Protein AF-A0A919I6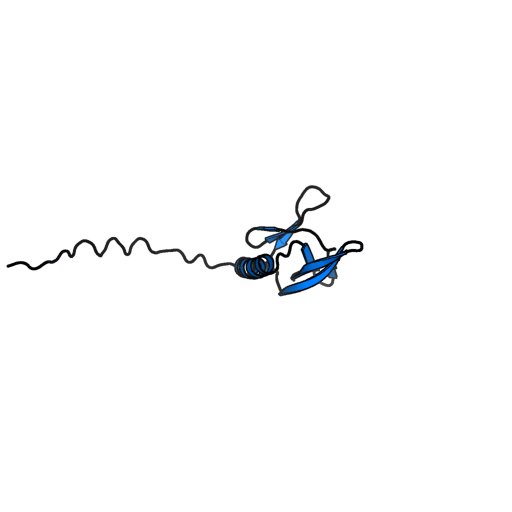B0-F1 (afdb_monomer)

Secondary structure (DSSP, 8-state):
-------SSSSTTTTS---------HHHHHHHHHHHHHHHHT--EEEEEEEETTEEEEPPPEE-EEETTEEEE--TTSS-EEEEGGGEEEEEEEEEEETTEEEEEEEEEE-

Foldseek 3Di:
DDDDDPPPPPPVVVVPPPPVPPPAQQLQVVLVVVVVVCVVVVAFWAWEWEDDPPDIDIDAIFGWDDDRSWIWGDDPPPDIDTDGSSQWPDKDWDWHDDPNDIGIYIYTYGD

Structure (mmCIF, N/CA/C/O backbone):
data_AF-A0A919I6B0-F1
#
_entry.id   AF-A0A919I6B0-F1
#
loop_
_atom_site.group_PDB
_atom_site.id
_atom_site.type_symbol
_atom_site.label_atom_id
_atom_site.label_alt_id
_atom_site.label_comp_id
_atom_site.label_asym_id
_atom_site.label_entity_id
_atom_site.label_seq_id
_atom_site.pdbx_PDB_ins_code
_atom_site.Cartn_x
_atom_site.Cartn_y
_atom_site.Cartn_z
_atom_site.occupancy
_atom_site.B_iso_or_equiv
_atom_site.auth_seq_id
_atom_site.auth_comp_id
_atom_site.auth_asym_id
_atom_site.auth_atom_id
_atom_site.pdbx_PDB_model_num
ATOM 1 N N . MET A 1 1 ? -60.947 2.220 38.345 1.00 40.66 1 MET A N 1
ATOM 2 C CA . MET A 1 1 ? -60.921 2.505 36.893 1.00 40.66 1 MET A CA 1
ATOM 3 C C . MET A 1 1 ? -59.595 3.176 36.540 1.00 40.66 1 MET A C 1
ATOM 5 O O . MET A 1 1 ? -59.438 4.356 36.808 1.00 40.66 1 MET A O 1
ATOM 9 N N . LYS A 1 2 ? -58.611 2.423 36.029 1.00 44.31 2 LYS A N 1
ATOM 10 C CA . LYS A 1 2 ? -57.348 2.949 35.479 1.00 44.31 2 LYS A CA 1
ATOM 11 C C . LYS A 1 2 ? -56.918 2.043 34.317 1.00 44.31 2 LYS A C 1
ATOM 13 O O . LYS A 1 2 ? -56.444 0.939 34.548 1.00 44.31 2 LYS A O 1
ATOM 18 N N . LYS A 1 3 ? -57.141 2.496 33.085 1.00 47.66 3 LYS A N 1
ATOM 19 C CA . LYS A 1 3 ? -56.518 2.001 31.845 1.00 47.66 3 LYS A CA 1
ATOM 20 C C . LYS A 1 3 ? -56.082 3.278 31.124 1.00 47.66 3 LYS A C 1
ATOM 22 O O . LYS A 1 3 ? -56.930 4.066 30.737 1.00 47.66 3 LYS A O 1
ATOM 27 N N . VAL A 1 4 ? -54.837 3.720 31.301 1.00 52.12 4 VAL A N 1
ATOM 28 C CA . VAL A 1 4 ? -53.724 3.432 30.382 1.00 52.12 4 VAL A CA 1
ATOM 29 C C . VAL A 1 4 ? -54.211 3.422 28.939 1.00 52.12 4 VAL A C 1
ATOM 31 O O . VAL A 1 4 ? -54.727 2.411 28.485 1.00 52.12 4 VAL A O 1
ATOM 34 N N . MET A 1 5 ? -54.014 4.528 28.230 1.00 45.78 5 MET A N 1
ATOM 35 C CA . MET A 1 5 ? -53.641 4.491 26.817 1.00 45.78 5 MET A CA 1
ATOM 36 C C . MET A 1 5 ? -52.889 5.775 26.488 1.00 45.78 5 MET A C 1
ATOM 38 O O . MET A 1 5 ? -53.400 6.747 25.944 1.00 45.78 5 MET A O 1
ATOM 42 N N . LEU A 1 6 ? -51.623 5.730 26.886 1.00 48.66 6 LEU A N 1
ATOM 43 C CA . LEU A 1 6 ? -50.532 6.588 26.464 1.00 48.66 6 LEU A CA 1
ATOM 44 C C . LEU A 1 6 ? -50.209 6.259 24.988 1.00 48.66 6 LEU A C 1
ATOM 46 O O . LEU A 1 6 ? -49.162 5.707 24.684 1.00 48.66 6 LEU A O 1
ATOM 50 N N . PHE A 1 7 ? -51.155 6.491 24.073 1.00 47.09 7 PHE A N 1
ATOM 51 C CA . PHE A 1 7 ? -51.065 6.064 22.665 1.00 47.09 7 PHE A CA 1
ATOM 52 C C . PHE A 1 7 ? -50.745 7.204 21.688 1.00 47.09 7 PHE A C 1
ATOM 54 O O . PHE A 1 7 ? -51.035 7.108 20.503 1.00 47.09 7 PHE A O 1
ATOM 61 N N . TYR A 1 8 ? -50.112 8.279 22.165 1.00 45.69 8 TYR A N 1
ATOM 62 C CA . TYR A 1 8 ? -49.710 9.407 21.311 1.00 45.69 8 TYR A CA 1
ATOM 63 C C . TYR A 1 8 ? -48.195 9.593 21.163 1.00 45.69 8 TYR A C 1
ATOM 65 O O . TYR A 1 8 ? -47.767 10.520 20.487 1.00 45.69 8 TYR A O 1
ATOM 73 N N . PHE A 1 9 ? -47.368 8.703 21.724 1.00 45.62 9 PHE A N 1
ATOM 74 C CA . PHE A 1 9 ? -45.905 8.868 21.716 1.00 45.62 9 PHE A CA 1
ATOM 75 C C . PHE A 1 9 ? -45.123 7.860 20.862 1.00 45.62 9 PHE A C 1
ATOM 77 O O . PHE A 1 9 ? -43.900 7.828 20.933 1.00 45.62 9 PHE A O 1
ATOM 84 N N . VAL A 1 10 ? -45.793 7.047 20.038 1.00 46.94 10 VAL A N 1
ATOM 85 C CA . VAL A 1 10 ? -45.114 5.997 19.244 1.00 46.94 10 VAL A CA 1
ATOM 86 C C . VAL A 1 10 ? -44.917 6.388 17.771 1.00 46.94 10 VAL A C 1
ATOM 88 O O . VAL A 1 10 ? -44.165 5.734 17.060 1.00 46.94 10 VAL A O 1
ATOM 91 N N . ILE A 1 11 ? -45.510 7.489 17.295 1.00 46.47 11 ILE A N 1
ATOM 92 C CA . ILE A 1 11 ? -45.441 7.842 15.862 1.00 46.47 11 ILE A CA 1
ATOM 93 C C . ILE A 1 11 ? -44.288 8.813 15.541 1.00 46.47 11 ILE A C 1
ATOM 95 O O . ILE A 1 11 ? -43.792 8.816 14.419 1.00 46.47 11 ILE A O 1
ATOM 99 N N . SER A 1 12 ? -43.753 9.557 16.515 1.00 43.12 12 SER A N 1
ATOM 100 C CA . SER A 1 12 ? -42.641 10.494 16.253 1.00 43.12 12 SER A CA 1
ATOM 101 C C . SER A 1 12 ? -41.244 9.856 16.245 1.00 43.12 12 SER A C 1
ATOM 103 O O . SER A 1 12 ? -40.278 10.535 15.912 1.00 43.12 12 SER A O 1
ATOM 105 N N . ALA A 1 13 ? -41.108 8.566 16.573 1.00 47.91 13 ALA A N 1
ATOM 106 C CA . ALA A 1 13 ? -39.812 7.875 16.557 1.00 47.91 13 ALA A CA 1
ATOM 107 C C . ALA A 1 13 ? -39.482 7.202 15.210 1.00 47.91 13 ALA A C 1
ATOM 109 O O . ALA A 1 13 ? -38.328 6.861 14.966 1.00 47.91 13 ALA A O 1
ATOM 110 N N . LEU A 1 14 ? -40.457 7.047 14.307 1.00 46.38 14 LEU A N 1
ATOM 111 C CA . LEU A 1 14 ? -40.231 6.428 12.992 1.00 46.38 14 LEU A CA 1
ATOM 112 C C . LEU A 1 14 ? -39.734 7.403 11.914 1.00 46.38 14 LEU A C 1
ATOM 114 O O . LEU A 1 14 ? -39.435 6.973 10.805 1.00 46.38 14 LEU A O 1
ATOM 118 N N . VAL A 1 15 ? -39.588 8.694 12.228 1.00 48.75 15 VAL A N 1
ATOM 119 C CA . VAL A 1 15 ? -39.126 9.705 11.255 1.00 48.75 15 VAL A CA 1
ATOM 120 C C . VAL A 1 15 ? -37.605 9.940 11.309 1.00 48.75 15 VAL A C 1
ATOM 122 O O . VAL A 1 15 ? -37.073 10.668 10.479 1.00 48.75 15 VAL A O 1
ATOM 125 N N . PHE A 1 16 ? -36.877 9.302 12.237 1.00 46.72 16 PHE A N 1
ATOM 126 C CA . PHE A 1 16 ? -35.437 9.546 12.447 1.00 46.72 16 PHE A CA 1
ATOM 127 C C . PHE A 1 16 ? -34.501 8.366 12.178 1.00 46.72 16 PHE A C 1
ATOM 129 O O . PHE A 1 16 ? -33.313 8.469 12.461 1.00 46.72 16 PHE A O 1
ATOM 136 N N . SER A 1 17 ? -34.979 7.277 11.574 1.00 4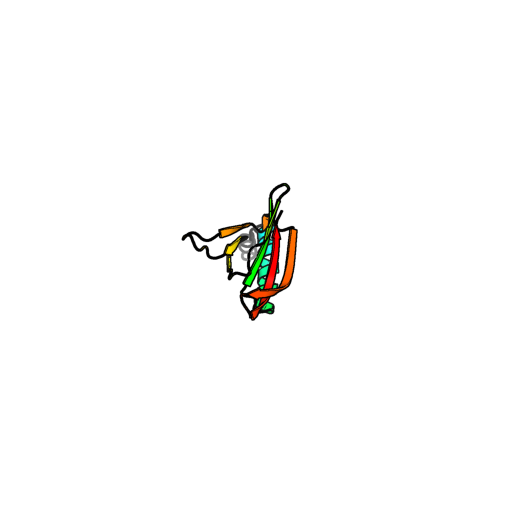0.94 17 SER A N 1
ATOM 137 C CA . SER A 1 17 ? -34.082 6.192 11.151 1.00 40.94 17 SER A CA 1
ATOM 138 C C . SER A 1 17 ? -34.137 5.913 9.653 1.00 40.94 17 SER A C 1
ATOM 140 O O . SER A 1 17 ? -33.877 4.797 9.218 1.00 40.94 17 SER A O 1
ATOM 142 N N . CYS A 1 18 ? -34.358 6.950 8.841 1.00 47.47 18 CYS A N 1
ATOM 143 C CA . CYS A 1 18 ? -33.707 7.018 7.532 1.00 47.47 18 CYS A CA 1
ATOM 144 C C . CYS A 1 18 ? -32.221 7.330 7.763 1.00 47.47 18 CYS A C 1
ATOM 146 O O . CYS A 1 18 ? -31.724 8.386 7.371 1.00 47.47 18 CYS A O 1
ATOM 148 N N . SER A 1 19 ? -31.502 6.420 8.431 1.00 53.44 19 SER A N 1
ATOM 149 C CA . SER A 1 19 ? -30.067 6.345 8.215 1.00 53.44 19 SER A CA 1
ATOM 150 C C . SER A 1 19 ? -29.967 5.972 6.747 1.00 53.44 19 SER A C 1
ATOM 152 O O . SER A 1 19 ? -30.295 4.846 6.382 1.00 53.44 19 SER A O 1
ATOM 154 N N . LYS A 1 20 ? -29.677 6.949 5.881 1.00 52.50 20 LYS A N 1
ATOM 155 C CA . LYS A 1 20 ? -29.268 6.651 4.514 1.00 52.50 20 LYS A CA 1
ATOM 156 C C . LYS A 1 20 ? -28.117 5.672 4.686 1.00 52.50 20 LYS A C 1
ATOM 158 O O . LYS A 1 20 ? -27.050 6.078 5.139 1.00 52.50 20 LYS A O 1
ATOM 163 N N . GLU A 1 21 ? -28.353 4.388 4.436 1.00 56.25 21 GLU A N 1
ATOM 164 C CA . GLU A 1 21 ? -27.265 3.476 4.135 1.00 56.25 21 GLU A CA 1
ATOM 165 C C . GLU A 1 21 ? -26.605 4.087 2.912 1.00 56.25 21 GLU A C 1
ATOM 167 O O . GLU A 1 21 ? -27.104 4.000 1.790 1.00 56.25 21 GLU A O 1
ATOM 172 N N . THR A 1 22 ? -25.553 4.858 3.155 1.00 68.12 22 THR A N 1
ATOM 173 C CA . THR A 1 22 ? -24.715 5.369 2.092 1.00 68.12 22 THR A CA 1
ATOM 174 C C . THR A 1 22 ? -24.063 4.128 1.512 1.00 68.12 22 THR A C 1
ATOM 176 O O . THR A 1 22 ? -23.197 3.527 2.148 1.00 68.12 22 THR A O 1
ATOM 179 N N . VAL A 1 23 ? -24.573 3.679 0.365 1.00 83.88 23 VAL A N 1
ATOM 180 C CA . VAL A 1 23 ? -24.017 2.543 -0.367 1.00 83.88 23 VAL A CA 1
ATOM 181 C C . VAL A 1 23 ? -22.551 2.869 -0.625 1.00 83.88 23 VAL A C 1
ATOM 183 O O . VAL A 1 23 ? -22.251 3.864 -1.286 1.00 83.88 23 VAL A O 1
ATOM 186 N N . LYS A 1 24 ? -21.652 2.085 -0.026 1.00 86.62 24 LYS A N 1
ATOM 187 C CA . LYS A 1 24 ? -20.210 2.282 -0.172 1.00 86.62 24 LYS A CA 1
ATOM 188 C C . LYS A 1 24 ? -19.791 1.974 -1.606 1.00 86.62 24 LYS A C 1
ATOM 190 O O . LYS A 1 24 ? -20.298 1.018 -2.196 1.00 86.62 24 LYS A O 1
ATOM 195 N N . THR A 1 25 ? -18.862 2.758 -2.144 1.00 91.12 25 THR A N 1
ATOM 196 C CA . THR A 1 25 ? -18.196 2.424 -3.411 1.00 91.12 25 THR A CA 1
ATOM 197 C C . THR A 1 25 ? -17.339 1.163 -3.231 1.00 91.12 25 THR A C 1
ATOM 199 O O . THR A 1 25 ? -16.944 0.845 -2.100 1.00 91.12 25 THR A O 1
ATOM 202 N N . PRO A 1 26 ? -17.042 0.414 -4.307 1.00 93.12 26 PRO A N 1
ATOM 203 C CA . PRO A 1 26 ? -16.089 -0.694 -4.248 1.00 93.12 26 PRO A CA 1
ATOM 204 C C . PRO A 1 26 ? -14.752 -0.289 -3.607 1.00 93.12 26 PRO A C 1
ATOM 206 O O . PRO A 1 26 ? -14.264 -0.995 -2.724 1.00 93.12 26 PRO A O 1
ATOM 209 N N . GLY A 1 27 ? -14.225 0.887 -3.948 1.00 94.75 27 GLY A N 1
ATOM 210 C CA . GLY A 1 27 ? -13.001 1.451 -3.394 1.00 94.75 27 GLY A CA 1
ATOM 211 C C . GLY A 1 27 ? -13.099 1.767 -1.903 1.00 94.75 27 GLY A C 1
ATOM 212 O O . GLY A 1 27 ? -12.153 1.516 -1.159 1.00 94.75 27 GLY A O 1
ATOM 213 N N . GLN A 1 28 ? -14.255 2.221 -1.410 1.00 95.25 28 GLN A N 1
ATOM 214 C CA . GLN A 1 28 ? -14.492 2.382 0.031 1.00 95.25 28 GLN A CA 1
ATOM 215 C C . GLN A 1 28 ? -14.528 1.039 0.772 1.00 95.25 28 GLN A C 1
ATOM 217 O O . GLN A 1 28 ? -13.981 0.928 1.870 1.00 95.25 28 GLN A O 1
ATOM 222 N N . VAL A 1 29 ? -15.137 0.005 0.183 1.00 95.25 29 VAL A N 1
ATOM 223 C CA . VAL A 1 29 ? -15.122 -1.351 0.760 1.00 95.25 29 VAL A CA 1
ATOM 224 C C . VAL A 1 29 ? -13.694 -1.904 0.793 1.00 95.25 29 VAL A C 1
ATOM 226 O O . VAL A 1 29 ? -13.272 -2.461 1.808 1.00 95.25 29 VAL A O 1
ATOM 229 N N . ALA A 1 30 ? -12.930 -1.709 -0.281 1.00 97.19 30 ALA A N 1
ATOM 230 C CA . ALA A 1 30 ? -11.522 -2.078 -0.353 1.00 97.19 30 ALA A CA 1
ATOM 231 C C . ALA A 1 30 ? -10.677 -1.332 0.691 1.00 97.19 30 ALA A C 1
ATOM 233 O O . ALA A 1 30 ? -9.877 -1.948 1.395 1.00 97.19 30 ALA A O 1
ATOM 234 N N . ALA A 1 31 ? -10.888 -0.024 0.849 1.00 97.62 31 ALA A N 1
ATOM 235 C CA . ALA A 1 31 ? -10.201 0.784 1.849 1.00 97.62 31 ALA A CA 1
ATOM 236 C C . ALA A 1 31 ? -10.456 0.276 3.271 1.00 97.62 31 ALA A C 1
ATOM 238 O O . ALA A 1 31 ? -9.515 0.186 4.057 1.00 97.62 31 ALA A O 1
ATOM 239 N N . ASP A 1 32 ? -11.692 -0.114 3.597 1.00 96.75 32 ASP A N 1
ATOM 240 C CA . ASP A 1 32 ? -12.025 -0.696 4.901 1.00 96.75 32 ASP A CA 1
ATOM 241 C C . ASP A 1 32 ? -11.298 -2.030 5.137 1.00 96.75 32 ASP A C 1
ATOM 243 O O . ASP A 1 32 ? -10.742 -2.264 6.215 1.00 96.75 32 ASP A O 1
ATOM 247 N N . GLN A 1 33 ? -11.269 -2.903 4.124 1.00 97.50 33 GLN A N 1
ATOM 248 C CA . GLN A 1 33 ? -10.571 -4.191 4.193 1.00 97.50 33 GLN A CA 1
ATOM 249 C C . GLN A 1 33 ? -9.064 -3.999 4.385 1.00 97.50 33 GLN A C 1
ATOM 251 O O . GLN A 1 33 ? -8.471 -4.595 5.289 1.00 97.50 33 GLN A O 1
ATOM 256 N N . ILE A 1 34 ? -8.452 -3.126 3.582 1.00 98.06 34 ILE A N 1
ATOM 257 C CA . ILE A 1 34 ? -7.031 -2.791 3.684 1.00 98.06 34 ILE A CA 1
ATOM 258 C C . ILE A 1 34 ? -6.745 -2.148 5.041 1.00 98.06 34 ILE A C 1
ATOM 260 O O . ILE A 1 34 ? -5.799 -2.552 5.711 1.00 98.06 34 ILE A O 1
ATOM 264 N N . SER A 1 35 ? -7.571 -1.199 5.493 1.00 97.69 35 SER A N 1
ATOM 265 C CA . SER A 1 35 ? -7.406 -0.526 6.786 1.00 97.69 35 SER A CA 1
ATOM 266 C C . SER A 1 35 ? -7.403 -1.521 7.949 1.00 97.69 35 SER A C 1
ATOM 268 O O . SER A 1 35 ? -6.549 -1.433 8.837 1.00 97.69 35 SER A O 1
ATOM 270 N N . SER A 1 36 ? -8.297 -2.516 7.917 1.00 97.19 36 SER A N 1
ATOM 271 C CA . SER A 1 36 ? -8.353 -3.581 8.923 1.00 97.19 36 SER A CA 1
ATOM 272 C C . SER A 1 36 ? -7.054 -4.391 8.977 1.00 97.19 36 SER A C 1
ATOM 274 O O . SER A 1 36 ? -6.495 -4.592 10.058 1.00 97.19 36 SER A O 1
ATOM 276 N N . VAL A 1 37 ? -6.530 -4.801 7.817 1.00 97.19 37 VAL A N 1
ATOM 277 C CA . VAL A 1 37 ? -5.286 -5.582 7.712 1.00 97.19 37 VAL A CA 1
ATOM 278 C C . VAL A 1 37 ? -4.072 -4.752 8.127 1.00 97.19 37 VAL A C 1
ATOM 280 O O . VAL A 1 37 ? -3.292 -5.177 8.977 1.00 97.19 37 VAL A O 1
ATOM 283 N N . VAL A 1 38 ? -3.952 -3.535 7.598 1.00 97.06 38 VAL A N 1
ATOM 284 C CA . VAL A 1 38 ? -2.867 -2.593 7.901 1.00 97.06 38 VAL A CA 1
ATOM 285 C C . VAL A 1 38 ? -2.793 -2.289 9.395 1.00 97.06 38 VAL A C 1
ATOM 287 O O . VAL A 1 38 ? -1.706 -2.330 9.970 1.00 97.06 38 VAL A O 1
ATOM 290 N N . SER A 1 39 ? -3.938 -2.050 10.042 1.00 96.25 39 SER A N 1
ATOM 291 C CA . SER A 1 39 ? -3.994 -1.787 11.484 1.00 96.25 39 SER A CA 1
ATOM 292 C C . SER A 1 39 ? -3.625 -3.025 12.299 1.00 96.25 39 SER A C 1
ATOM 294 O O . SER A 1 39 ? -2.851 -2.931 13.250 1.00 96.25 39 SER A O 1
ATOM 296 N N . LYS A 1 40 ? -4.145 -4.199 11.918 1.00 96.44 40 LYS A N 1
ATOM 297 C CA . LYS A 1 40 ? -3.878 -5.465 12.613 1.00 96.44 40 LYS A CA 1
ATOM 298 C C . LYS A 1 40 ? -2.400 -5.852 12.555 1.00 96.44 40 L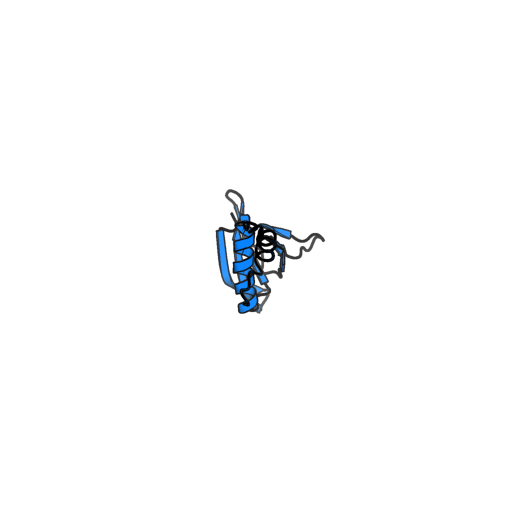YS A C 1
ATOM 300 O O . LYS A 1 40 ? -1.858 -6.335 13.544 1.00 96.44 40 LYS A O 1
ATOM 305 N N . GLU A 1 41 ? -1.761 -5.644 11.409 1.00 94.44 41 GLU A N 1
ATOM 306 C CA . GLU A 1 41 ? -0.379 -6.061 11.151 1.00 94.44 41 GLU A CA 1
ATOM 307 C C . GLU A 1 41 ? 0.642 -4.924 11.312 1.00 94.44 41 GLU A C 1
ATOM 309 O O . GLU A 1 41 ? 1.838 -5.134 11.122 1.00 94.44 41 GLU A O 1
ATOM 314 N N . SER A 1 42 ? 0.196 -3.725 11.711 1.00 95.81 42 SER A N 1
ATOM 315 C CA . SER A 1 42 ? 1.046 -2.535 11.893 1.00 95.81 42 SER A CA 1
ATOM 316 C C . SER A 1 42 ? 1.875 -2.182 10.647 1.00 95.81 42 SER A C 1
ATOM 318 O O . SER A 1 42 ? 3.043 -1.792 10.735 1.00 95.81 42 SER A O 1
ATOM 320 N N . ILE A 1 43 ? 1.272 -2.325 9.465 1.00 97.44 43 ILE A N 1
ATOM 321 C CA . ILE A 1 43 ? 1.932 -2.078 8.179 1.00 97.44 43 ILE A CA 1
ATOM 322 C C . ILE A 1 43 ? 2.035 -0.569 7.946 1.00 97.44 43 ILE A C 1
ATOM 324 O O . ILE A 1 43 ? 1.077 0.172 8.130 1.00 97.44 43 ILE A O 1
ATOM 328 N N . THR A 1 44 ? 3.204 -0.096 7.516 1.00 97.62 44 THR A N 1
ATOM 329 C CA . THR A 1 44 ? 3.439 1.340 7.253 1.00 97.62 44 THR A CA 1
ATOM 330 C C . THR A 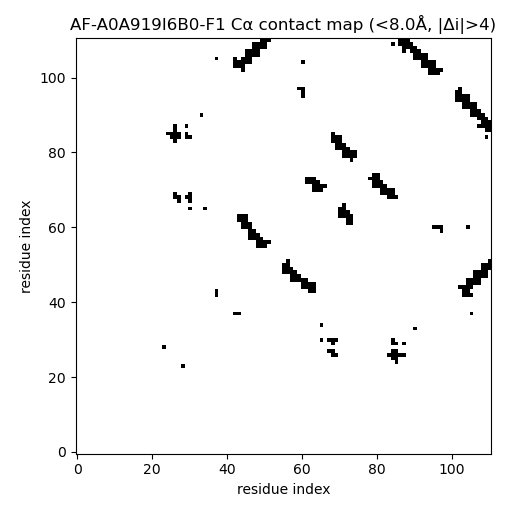1 44 ? 3.998 1.625 5.863 1.00 97.62 44 THR A C 1
ATOM 332 O O . THR A 1 44 ? 4.156 2.790 5.497 1.00 97.62 44 THR A O 1
ATOM 335 N N . TYR A 1 45 ? 4.272 0.578 5.082 1.00 97.69 45 TYR A N 1
ATOM 336 C CA . TYR A 1 45 ? 4.826 0.670 3.737 1.00 97.69 45 TYR A CA 1
ATOM 337 C C . TYR A 1 45 ? 3.923 -0.027 2.724 1.00 97.69 45 TYR A C 1
ATOM 339 O O . TYR A 1 45 ? 3.306 -1.045 3.035 1.00 97.69 45 TYR A O 1
ATOM 347 N N . VAL A 1 46 ? 3.890 0.510 1.509 1.00 98.00 46 VAL A N 1
ATOM 348 C CA . VAL A 1 46 ? 3.153 -0.036 0.371 1.00 98.00 46 VAL A CA 1
ATOM 349 C C . VAL A 1 46 ? 4.074 -0.202 -0.836 1.00 98.00 46 VAL A C 1
ATOM 351 O O . VAL A 1 46 ? 5.021 0.566 -1.022 1.00 98.00 46 VAL A O 1
ATOM 354 N N . VAL A 1 47 ? 3.770 -1.200 -1.657 1.00 97.62 47 VAL A N 1
ATOM 355 C CA . VAL A 1 47 ? 4.285 -1.404 -3.011 1.00 97.62 47 VAL A CA 1
ATOM 356 C C . VAL A 1 47 ? 3.082 -1.387 -3.947 1.00 97.62 47 VAL A C 1
ATOM 358 O O . VAL A 1 47 ? 2.206 -2.248 -3.839 1.00 97.62 47 VAL A O 1
ATOM 361 N N . ILE A 1 48 ? 3.028 -0.404 -4.843 1.00 97.25 48 ILE A N 1
ATOM 362 C CA . ILE A 1 48 ? 1.954 -0.288 -5.828 1.00 97.25 48 ILE A CA 1
ATOM 363 C C . ILE A 1 48 ? 2.409 -0.943 -7.124 1.00 97.25 48 ILE A C 1
ATOM 365 O O . ILE A 1 48 ? 3.472 -0.604 -7.637 1.00 97.25 48 ILE A O 1
ATOM 369 N N . ASN A 1 49 ? 1.601 -1.860 -7.645 1.00 96.38 49 ASN A N 1
ATOM 370 C CA . ASN A 1 49 ? 1.745 -2.445 -8.968 1.00 96.3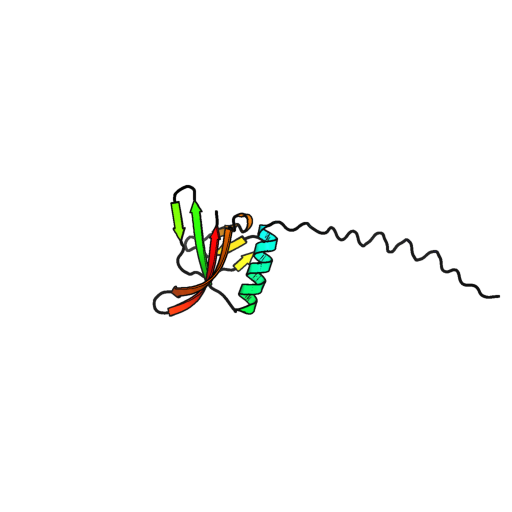8 49 ASN A CA 1
ATOM 371 C C . ASN A 1 49 ? 0.569 -1.963 -9.812 1.00 96.38 49 ASN A C 1
ATOM 373 O O . ASN A 1 49 ? -0.571 -2.303 -9.507 1.00 96.38 49 ASN A O 1
ATOM 377 N N . GLU A 1 50 ? 0.834 -1.186 -10.853 1.00 93.44 50 GLU A N 1
ATOM 378 C CA . GLU A 1 50 ? -0.200 -0.730 -11.778 1.00 93.44 50 GLU A CA 1
ATOM 379 C C . GLU A 1 50 ? -0.029 -1.410 -13.129 1.00 93.44 50 GLU A C 1
ATOM 381 O O . GLU A 1 50 ? 1.081 -1.507 -13.666 1.00 93.44 50 GLU A O 1
ATOM 386 N N . LEU A 1 51 ? -1.145 -1.854 -13.694 1.00 88.25 51 LEU A N 1
ATOM 387 C CA . LEU A 1 51 ? -1.256 -2.130 -15.113 1.00 88.25 51 LEU A CA 1
ATOM 388 C C . LEU A 1 51 ? -1.786 -0.862 -15.798 1.00 88.25 51 LEU A C 1
ATOM 390 O O . LEU A 1 51 ? -2.792 -0.296 -15.391 1.00 88.25 51 LEU A O 1
ATOM 394 N N . VAL A 1 52 ? -1.096 -0.382 -16.831 1.00 80.31 52 VAL A N 1
ATOM 395 C CA . VAL A 1 52 ? -1.544 0.754 -17.648 1.00 80.31 52 VAL A CA 1
ATOM 396 C C . VAL A 1 52 ? -1.470 0.336 -19.111 1.00 80.31 52 VAL A C 1
ATOM 398 O O . VAL A 1 52 ? -0.416 0.384 -19.754 1.00 80.31 52 VAL A O 1
ATOM 401 N N . GLY A 1 53 ? -2.602 -0.134 -19.637 1.00 82.50 53 GLY A N 1
ATOM 402 C CA . GLY A 1 53 ? -2.668 -0.745 -20.963 1.00 82.50 53 GLY A CA 1
ATOM 403 C C . GLY A 1 53 ? -1.822 -2.019 -21.028 1.00 82.50 53 GLY A C 1
ATOM 404 O O . GLY A 1 53 ? -2.084 -2.981 -20.317 1.00 82.50 53 GLY A O 1
ATOM 405 N N . SER A 1 54 ? -0.799 -2.033 -21.886 1.00 81.75 54 SER A N 1
ATOM 406 C CA . SER A 1 54 ? 0.134 -3.163 -22.030 1.00 81.75 54 SER A CA 1
ATOM 407 C C . SER A 1 54 ? 1.382 -3.067 -21.141 1.00 81.75 54 SER A C 1
ATOM 409 O O . SER A 1 54 ? 2.267 -3.915 -21.247 1.00 81.75 54 SER A O 1
ATOM 411 N N . TYR A 1 55 ? 1.501 -2.023 -20.317 1.00 79.19 55 TYR A N 1
ATOM 412 C CA . TYR A 1 55 ? 2.657 -1.796 -19.451 1.00 79.19 55 TYR A CA 1
ATOM 413 C C . TYR A 1 55 ? 2.323 -2.146 -18.000 1.00 79.19 55 TYR A C 1
ATOM 415 O O . TYR A 1 55 ? 1.234 -1.837 -17.527 1.00 79.19 55 TYR A O 1
ATOM 423 N N . SER A 1 56 ? 3.276 -2.751 -17.289 1.00 86.44 56 SER A N 1
ATOM 424 C CA . SER A 1 56 ? 3.221 -2.916 -15.833 1.00 86.44 56 SER A CA 1
ATOM 425 C C . SER A 1 56 ? 4.303 -2.056 -15.188 1.00 86.44 56 SER A C 1
ATOM 427 O O . SER A 1 56 ? 5.463 -2.096 -15.608 1.00 86.44 56 SER A O 1
ATOM 429 N N . SER A 1 57 ? 3.924 -1.272 -14.184 1.00 88.56 57 SER A N 1
ATOM 430 C CA . SER A 1 57 ? 4.835 -0.495 -13.348 1.00 88.56 57 SER A CA 1
ATOM 431 C C . SER A 1 57 ? 4.717 -0.946 -11.895 1.00 88.56 57 SER A C 1
ATOM 433 O O . SER A 1 57 ? 3.646 -1.325 -11.429 1.00 88.56 57 SER A O 1
ATOM 435 N N . SER A 1 58 ? 5.837 -0.926 -11.172 1.00 92.62 58 SER A N 1
ATOM 436 C CA . SER A 1 58 ? 5.877 -1.233 -9.743 1.00 92.62 58 SER A CA 1
ATOM 437 C C . SER A 1 58 ? 6.695 -0.177 -9.014 1.00 92.62 58 SER A C 1
ATOM 439 O O . SER A 1 58 ? 7.789 0.184 -9.461 1.00 92.62 58 SER A O 1
ATOM 441 N N . THR A 1 59 ? 6.173 0.348 -7.910 1.00 93.31 59 THR A N 1
ATOM 442 C CA . THR A 1 59 ? 6.891 1.327 -7.090 1.00 93.31 59 THR A CA 1
ATOM 443 C C . THR A 1 59 ? 7.876 0.635 -6.153 1.00 93.31 59 THR A C 1
ATOM 445 O O . THR A 1 59 ? 7.643 -0.478 -5.689 1.00 93.31 59 THR A O 1
ATOM 448 N N . ALA A 1 60 ? 8.944 1.330 -5.757 1.00 94.00 60 ALA A N 1
ATOM 449 C CA . ALA A 1 60 ? 9.705 0.910 -4.581 1.00 94.00 60 ALA A CA 1
ATOM 450 C C . ALA A 1 60 ? 8.822 0.969 -3.311 1.00 94.00 60 ALA A C 1
ATOM 452 O O . ALA A 1 60 ? 7.842 1.726 -3.291 1.00 94.00 60 ALA A O 1
ATOM 453 N N . PRO A 1 61 ? 9.158 0.220 -2.240 1.00 96.12 61 PRO A N 1
ATOM 454 C CA . PRO A 1 61 ? 8.443 0.320 -0.974 1.00 96.12 61 PRO A CA 1
ATOM 455 C C . PRO A 1 61 ? 8.501 1.743 -0.424 1.00 96.12 61 PRO A C 1
ATOM 457 O O . PRO A 1 61 ? 9.578 2.318 -0.264 1.00 96.12 61 PRO A O 1
ATOM 460 N N . GLN A 1 62 ? 7.343 2.307 -0.106 1.00 95.38 62 GLN A N 1
ATOM 461 C CA . GLN A 1 62 ? 7.227 3.687 0.358 1.00 95.38 62 GLN A CA 1
ATOM 462 C C . GLN A 1 62 ? 6.155 3.814 1.431 1.00 95.38 62 GLN A C 1
ATOM 464 O O . GLN A 1 62 ? 5.244 2.992 1.510 1.00 95.38 62 GLN A O 1
ATOM 469 N N . LYS A 1 63 ? 6.269 4.839 2.279 1.00 96.69 63 LYS A N 1
ATOM 470 C CA . LYS A 1 63 ? 5.234 5.121 3.277 1.00 96.69 63 LYS A CA 1
ATOM 471 C C . LYS A 1 63 ? 3.924 5.487 2.589 1.00 96.69 63 LYS A C 1
ATOM 473 O O . LYS A 1 63 ? 3.941 6.066 1.507 1.00 96.69 63 LYS A O 1
ATOM 478 N N . PHE A 1 64 ? 2.807 5.193 3.237 1.00 97.56 64 PHE A N 1
ATOM 479 C CA . PHE A 1 64 ? 1.492 5.538 2.712 1.00 97.56 64 PHE A CA 1
ATOM 480 C C . PHE A 1 64 ? 0.503 5.880 3.820 1.00 97.56 64 PHE A C 1
ATOM 482 O O . PHE A 1 64 ? 0.731 5.582 4.994 1.00 97.56 64 PHE A O 1
ATOM 489 N N . THR A 1 65 ? -0.611 6.481 3.421 1.00 97.38 65 THR A N 1
ATOM 490 C CA . THR A 1 65 ? -1.823 6.615 4.229 1.00 97.38 65 THR A CA 1
ATOM 491 C C . THR A 1 65 ? -3.042 6.192 3.412 1.00 97.38 65 THR A C 1
ATOM 493 O O . THR A 1 65 ? -2.995 6.150 2.184 1.00 97.38 65 THR A O 1
ATOM 496 N N . LEU A 1 66 ? -4.140 5.869 4.097 1.00 96.62 66 LEU A N 1
ATOM 497 C CA . LEU A 1 66 ? -5.454 5.699 3.476 1.00 96.62 66 LEU A CA 1
ATOM 498 C C . LEU A 1 66 ? -6.266 6.980 3.666 1.00 96.62 66 LEU A C 1
ATOM 500 O O . LEU A 1 66 ? -6.299 7.534 4.767 1.00 96.62 66 LEU A O 1
ATOM 504 N N . SER A 1 67 ? -6.920 7.445 2.606 1.00 95.12 67 SER A N 1
ATOM 505 C CA . SER A 1 67 ? -7.770 8.637 2.616 1.00 95.12 67 SER A CA 1
ATOM 506 C C . SER A 1 67 ? -9.036 8.378 1.808 1.00 95.12 67 SER A C 1
ATOM 508 O O . SER A 1 67 ? -9.054 8.580 0.596 1.00 95.12 67 SER A O 1
ATOM 510 N N . GLY A 1 68 ? -10.104 7.941 2.478 1.00 93.81 68 GLY A N 1
ATOM 511 C CA . GLY A 1 68 ? -11.311 7.482 1.788 1.00 93.81 68 GLY A CA 1
ATOM 512 C C . GLY A 1 68 ? -10.993 6.246 0.950 1.00 93.81 68 GLY A C 1
ATOM 513 O O . GLY A 1 68 ? -10.440 5.288 1.478 1.00 93.81 68 GLY A O 1
ATOM 514 N N . GLU A 1 69 ? -11.291 6.296 -0.344 1.00 96.31 69 GLU A N 1
ATOM 515 C CA . GLU A 1 69 ? -10.992 5.233 -1.316 1.00 96.31 69 GLU A CA 1
ATOM 516 C C . GLU A 1 69 ? -9.595 5.334 -1.946 1.00 96.31 69 GLU A C 1
ATOM 518 O O . GLU A 1 69 ? -9.299 4.629 -2.901 1.00 96.31 69 GLU A O 1
ATOM 523 N N . PHE A 1 70 ? -8.709 6.183 -1.417 1.00 97.75 70 PHE A N 1
ATOM 524 C CA . PHE A 1 70 ? -7.373 6.378 -1.979 1.00 97.75 70 PHE A CA 1
ATOM 525 C C . PHE A 1 70 ? -6.269 5.852 -1.066 1.00 97.75 70 PHE A C 1
ATOM 527 O O . PHE A 1 70 ? -6.256 6.120 0.140 1.00 97.75 70 PHE A O 1
ATOM 534 N N . ILE A 1 71 ? -5.271 5.205 -1.669 1.00 97.69 71 ILE A N 1
ATOM 535 C CA . ILE A 1 71 ? -3.932 5.095 -1.084 1.00 97.69 71 ILE A CA 1
ATOM 536 C C . ILE A 1 71 ? -3.141 6.334 -1.481 1.00 97.69 71 ILE A C 1
ATOM 538 O O . ILE A 1 71 ? -3.034 6.666 -2.658 1.00 97.69 71 ILE A O 1
ATOM 542 N N . VAL A 1 72 ? -2.564 7.010 -0.494 1.00 97.38 72 VAL A N 1
ATOM 543 C CA . VAL A 1 72 ? -1.807 8.244 -0.695 1.00 97.38 72 VAL A CA 1
ATOM 544 C C . VAL A 1 72 ? -0.349 7.991 -0.356 1.00 97.38 72 VAL A C 1
ATOM 546 O O . VAL A 1 72 ? -0.034 7.615 0.775 1.00 97.38 72 VAL A O 1
ATOM 549 N N . THR A 1 73 ? 0.552 8.211 -1.313 1.00 95.88 73 THR A N 1
ATOM 550 C CA . THR A 1 73 ? 1.998 8.130 -1.076 1.00 95.88 73 THR A CA 1
ATOM 551 C C . THR A 1 73 ? 2.642 9.514 -1.163 1.00 95.88 73 THR A C 1
ATOM 553 O O . THR A 1 73 ? 2.223 10.361 -1.962 1.00 95.88 73 THR A O 1
ATOM 556 N N . PRO A 1 74 ? 3.659 9.800 -0.330 1.00 90.69 74 PRO A N 1
ATOM 557 C CA . PRO A 1 74 ? 4.411 11.036 -0.438 1.00 90.69 74 PRO A CA 1
ATOM 558 C C . PRO A 1 74 ? 5.194 11.042 -1.755 1.00 90.69 74 PRO A C 1
ATOM 560 O O . PRO A 1 74 ? 5.774 10.033 -2.148 1.00 90.69 74 PRO A O 1
ATOM 563 N N . SER A 1 75 ? 5.233 12.191 -2.424 1.00 81.69 75 SER A N 1
ATOM 564 C CA . SER A 1 75 ? 6.057 12.395 -3.615 1.00 81.69 75 SER A CA 1
ATOM 565 C C . SER A 1 75 ? 7.272 13.253 -3.297 1.00 81.69 75 SER A C 1
ATOM 567 O O . SER A 1 75 ? 7.215 14.163 -2.469 1.00 81.69 75 SER A O 1
ATOM 569 N N . ASN A 1 76 ? 8.346 13.027 -4.047 1.00 74.69 76 ASN A N 1
ATOM 570 C CA . ASN A 1 76 ? 9.549 13.855 -4.017 1.00 74.69 76 ASN A CA 1
ATOM 571 C C . ASN A 1 76 ? 9.353 15.208 -4.734 1.00 74.69 76 ASN A C 1
ATOM 573 O O . ASN A 1 76 ? 10.209 16.081 -4.627 1.00 74.69 76 ASN A O 1
ATOM 577 N N . THR A 1 77 ? 8.247 15.391 -5.468 1.00 71.69 77 THR A N 1
ATOM 578 C CA . THR A 1 77 ? 7.963 16.572 -6.310 1.00 71.69 77 THR A CA 1
ATOM 579 C C . THR A 1 77 ? 6.817 17.440 -5.771 1.00 71.69 77 THR A C 1
ATOM 581 O O . THR A 1 77 ? 6.084 18.062 -6.537 1.00 71.69 77 THR A O 1
ATOM 584 N N . SER A 1 78 ? 6.658 17.487 -4.445 1.00 77.44 78 SER A N 1
ATOM 585 C CA . SER A 1 78 ? 5.759 18.388 -3.692 1.00 77.44 78 SER A CA 1
ATOM 586 C C . SER A 1 78 ? 4.267 18.033 -3.648 1.00 77.44 78 SER A C 1
ATOM 588 O O . SER A 1 78 ? 3.587 18.507 -2.743 1.00 77.44 78 SER A O 1
ATOM 590 N N . SER A 1 79 ? 3.742 17.205 -4.558 1.00 89.69 79 SER A N 1
ATOM 591 C CA . SER A 1 79 ? 2.327 16.782 -4.538 1.00 89.69 79 SER A CA 1
ATOM 592 C C . SER A 1 79 ? 2.204 15.282 -4.282 1.00 89.69 79 SER A C 1
ATOM 594 O O . SER A 1 79 ? 2.820 14.524 -5.028 1.00 89.69 79 SER A O 1
ATOM 596 N N . PRO A 1 80 ? 1.447 14.831 -3.265 1.00 93.06 80 PRO A N 1
ATOM 597 C CA . PRO A 1 80 ? 1.253 13.406 -3.017 1.00 93.06 80 PRO A CA 1
ATOM 598 C C . PRO A 1 80 ? 0.625 12.704 -4.225 1.00 93.06 80 PRO A C 1
ATOM 600 O O . PRO A 1 80 ? -0.109 13.316 -5.002 1.00 93.06 80 PRO A O 1
ATOM 603 N N . VAL A 1 81 ? 0.925 11.415 -4.370 1.00 93.94 81 VAL A N 1
ATOM 604 C CA . VAL A 1 81 ? 0.335 10.564 -5.407 1.00 93.94 81 VAL A CA 1
ATOM 605 C C . VAL A 1 81 ? -0.848 9.822 -4.804 1.00 93.94 81 VAL A C 1
ATOM 607 O O . VAL A 1 81 ? -0.736 9.269 -3.710 1.00 93.94 81 VAL A O 1
ATOM 610 N N . TYR A 1 82 ? -1.971 9.831 -5.516 1.00 95.31 82 TYR A N 1
ATOM 611 C CA . TYR A 1 82 ? -3.214 9.188 -5.109 1.00 95.31 82 TYR A CA 1
ATOM 612 C C . TYR A 1 82 ? -3.477 7.995 -6.018 1.00 95.31 82 TYR A C 1
ATOM 614 O O . TYR A 1 82 ? -3.534 8.147 -7.236 1.00 95.31 82 TYR A O 1
ATOM 622 N N . TYR A 1 83 ? -3.654 6.829 -5.411 1.00 95.75 83 TYR A N 1
ATOM 623 C CA . TYR A 1 83 ? -4.004 5.593 -6.091 1.00 95.75 83 TYR A CA 1
ATOM 624 C C . TYR A 1 83 ? -5.430 5.218 -5.720 1.00 95.75 83 TYR A C 1
ATOM 626 O O . TYR A 1 83 ? -5.738 5.034 -4.541 1.00 95.75 83 TYR A O 1
ATOM 634 N N . ASP A 1 84 ? -6.284 5.153 -6.732 1.00 96.56 84 ASP A N 1
ATOM 635 C CA . ASP A 1 84 ? -7.711 4.889 -6.592 1.00 96.56 84 ASP A CA 1
ATOM 636 C C . ASP A 1 84 ? -7.973 3.399 -6.338 1.00 96.56 84 ASP A C 1
ATOM 638 O O . ASP A 1 84 ? -7.566 2.549 -7.133 1.00 96.56 84 ASP A O 1
ATOM 642 N N . LEU A 1 85 ? -8.636 3.076 -5.226 1.00 97.12 85 LEU A N 1
ATOM 643 C CA . LEU A 1 85 ? -8.990 1.703 -4.873 1.00 97.12 85 LEU A CA 1
ATOM 644 C C . LEU A 1 85 ? -10.227 1.187 -5.612 1.00 97.12 85 LEU A C 1
ATOM 646 O O . LEU A 1 85 ? -10.476 -0.014 -5.554 1.00 97.12 85 LEU A O 1
ATOM 650 N N . ASP A 1 86 ? -10.961 2.020 -6.354 1.00 95.88 86 ASP A N 1
ATOM 651 C CA . ASP A 1 86 ? -11.949 1.515 -7.319 1.00 95.88 86 ASP A CA 1
ATOM 652 C C . ASP A 1 86 ? -11.277 0.692 -8.433 1.00 95.88 86 ASP A C 1
ATOM 654 O O . ASP A 1 86 ? -11.910 -0.173 -9.037 1.00 95.88 86 ASP A O 1
ATOM 658 N N . ARG A 1 87 ? -9.978 0.918 -8.672 1.00 95.25 87 ARG A N 1
ATOM 659 C CA . ARG A 1 87 ? -9.142 0.164 -9.619 1.00 95.25 87 ARG A CA 1
ATOM 660 C C . ARG A 1 87 ? -8.482 -1.071 -9.005 1.00 95.25 87 ARG A C 1
ATOM 662 O O . ARG A 1 87 ? -7.623 -1.683 -9.634 1.00 95.25 87 ARG A O 1
ATOM 669 N N . LEU A 1 88 ? -8.801 -1.411 -7.757 1.00 96.38 88 LEU A N 1
ATOM 670 C CA . LEU A 1 88 ? -8.161 -2.523 -7.068 1.00 96.38 88 LEU A CA 1
ATOM 671 C C . LE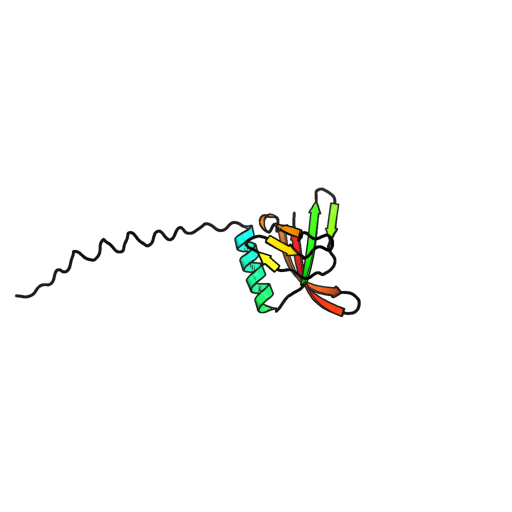U A 1 88 ? -8.561 -3.867 -7.691 1.00 96.38 88 LEU A C 1
ATOM 673 O O . LEU A 1 88 ? -9.712 -4.279 -7.585 1.00 96.38 88 LEU A O 1
ATOM 677 N N . ASP A 1 89 ? -7.582 -4.590 -8.233 1.00 95.88 89 ASP A N 1
ATOM 678 C CA . ASP A 1 89 ? -7.724 -6.013 -8.565 1.00 95.88 89 ASP A CA 1
ATOM 679 C C . ASP A 1 89 ? -7.566 -6.855 -7.291 1.00 95.88 89 ASP A C 1
ATOM 681 O O . ASP A 1 89 ? -8.457 -7.601 -6.878 1.00 95.88 89 ASP A O 1
ATOM 685 N N . ARG A 1 90 ? -6.437 -6.685 -6.591 1.00 96.75 90 ARG A N 1
ATOM 686 C CA . ARG A 1 90 ? -6.145 -7.426 -5.356 1.00 96.75 90 ARG A CA 1
ATOM 687 C C . ARG A 1 90 ? -5.114 -6.732 -4.478 1.00 96.75 90 ARG A C 1
ATOM 689 O O . ARG A 1 90 ? -4.336 -5.893 -4.930 1.00 96.75 90 ARG A O 1
ATOM 696 N N . PHE A 1 91 ? -5.038 -7.165 -3.222 1.00 97.94 91 PHE A N 1
ATOM 697 C CA . PHE A 1 91 ? -3.957 -6.796 -2.312 1.00 97.94 91 PHE A CA 1
ATOM 698 C C . PHE A 1 91 ? -3.442 -8.001 -1.520 1.00 97.94 91 PHE A C 1
ATOM 700 O O . PHE A 1 91 ? -4.146 -8.992 -1.331 1.00 97.94 91 PHE A O 1
ATOM 707 N N . ALA A 1 92 ? -2.201 -7.909 -1.052 1.00 98.00 92 ALA A N 1
ATOM 708 C CA . ALA A 1 92 ? -1.569 -8.911 -0.205 1.00 98.00 92 ALA A CA 1
ATOM 709 C C . ALA A 1 92 ? -0.626 -8.251 0.802 1.00 98.00 92 ALA A C 1
ATOM 711 O O . ALA A 1 92 ? -0.134 -7.147 0.575 1.00 98.00 92 ALA A O 1
ATOM 712 N N . VAL A 1 93 ? -0.332 -8.945 1.897 1.00 98.12 93 VAL A N 1
ATOM 713 C CA . VAL A 1 93 ? 0.760 -8.566 2.797 1.00 98.12 93 VAL A CA 1
ATOM 714 C C . VAL A 1 93 ? 1.959 -9.452 2.505 1.00 98.12 93 VAL A C 1
ATOM 716 O O . VAL A 1 93 ? 1.823 -10.664 2.347 1.00 98.12 93 VAL A O 1
ATOM 719 N N . GLY A 1 94 ? 3.139 -8.849 2.429 1.00 97.00 94 GLY A N 1
ATOM 720 C CA . GLY A 1 94 ? 4.377 -9.575 2.186 1.00 97.00 94 GLY A CA 1
ATOM 721 C C . GLY A 1 94 ? 5.590 -8.821 2.699 1.00 97.00 94 GLY A C 1
ATOM 722 O O . GLY A 1 94 ? 5.475 -7.781 3.348 1.00 97.00 94 GLY A O 1
ATOM 723 N N . THR A 1 95 ? 6.771 -9.339 2.387 1.00 97.44 95 THR A N 1
ATOM 724 C CA . THR A 1 95 ? 8.037 -8.687 2.712 1.00 97.44 95 THR A CA 1
ATOM 725 C C . THR A 1 95 ? 8.622 -7.990 1.490 1.00 97.44 95 THR A C 1
ATOM 727 O O . THR A 1 95 ? 8.559 -8.497 0.372 1.00 97.44 95 THR A O 1
ATOM 730 N N . ALA A 1 96 ? 9.206 -6.815 1.704 1.00 95.56 96 ALA A N 1
ATOM 731 C CA . ALA A 1 96 ? 9.914 -6.055 0.684 1.00 95.56 96 ALA A CA 1
ATOM 732 C C . ALA A 1 96 ? 11.253 -5.543 1.224 1.00 95.56 96 ALA A C 1
ATOM 734 O O . ALA A 1 96 ? 11.441 -5.403 2.434 1.00 95.56 96 ALA A O 1
ATOM 735 N N . THR A 1 97 ? 12.190 -5.248 0.325 1.00 95.38 97 THR A N 1
ATOM 736 C CA . THR A 1 97 ? 13.505 -4.710 0.691 1.00 95.38 97 THR A CA 1
ATOM 737 C C . THR A 1 97 ? 13.538 -3.201 0.480 1.00 95.38 97 THR A C 1
ATOM 739 O O . THR A 1 97 ? 13.293 -2.716 -0.623 1.00 95.38 97 THR A O 1
ATOM 742 N N . LEU A 1 98 ? 13.878 -2.458 1.533 1.00 92.00 98 LEU A N 1
ATOM 743 C CA . LEU A 1 98 ? 14.121 -1.019 1.494 1.00 92.00 98 LEU A CA 1
ATOM 744 C C . LEU A 1 98 ? 15.585 -0.762 1.870 1.00 92.00 98 LEU A C 1
ATOM 746 O O . LEU A 1 98 ? 15.967 -0.817 3.041 1.00 92.00 98 LEU A O 1
ATOM 750 N N . GLY A 1 99 ? 16.428 -0.534 0.860 1.00 91.81 99 GLY A N 1
ATOM 751 C CA . GLY A 1 99 ? 17.879 -0.469 1.043 1.00 91.81 99 GLY A CA 1
ATOM 752 C C . GLY A 1 99 ? 18.449 -1.834 1.439 1.00 91.81 99 GLY A C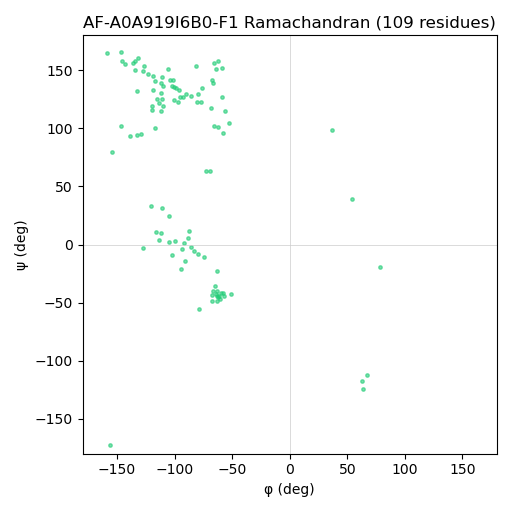 1
ATOM 753 O O . GLY A 1 99 ? 18.430 -2.760 0.638 1.00 91.81 99 GLY A O 1
ATOM 754 N N . GLN A 1 100 ? 18.949 -1.959 2.671 1.00 93.69 100 GLN A N 1
ATOM 755 C CA . GLN A 1 100 ? 19.453 -3.224 3.235 1.00 93.69 100 GLN A CA 1
ATOM 756 C C . GLN A 1 100 ? 18.489 -3.858 4.253 1.00 93.69 100 GLN A C 1
ATOM 758 O O . GLN A 1 100 ? 18.794 -4.898 4.833 1.00 93.69 100 GLN A O 1
ATOM 763 N N . THR A 1 101 ? 17.325 -3.246 4.481 1.00 94.38 101 THR A N 1
ATOM 764 C CA . THR A 1 101 ? 16.361 -3.688 5.494 1.00 94.38 101 THR A CA 1
ATOM 765 C C . THR A 1 101 ? 15.205 -4.435 4.842 1.00 94.38 101 THR A C 1
ATOM 767 O O . THR A 1 101 ? 14.661 -3.987 3.834 1.00 94.38 101 THR A O 1
ATOM 770 N N . THR A 1 102 ? 14.796 -5.555 5.442 1.00 96.38 102 THR A N 1
ATOM 771 C CA . THR A 1 102 ? 13.543 -6.238 5.085 1.00 96.38 102 THR A CA 1
ATOM 772 C C . THR A 1 102 ? 12.410 -5.685 5.939 1.00 96.38 102 THR A C 1
ATOM 774 O O . THR A 1 102 ? 12.533 -5.611 7.160 1.00 96.38 102 THR A O 1
ATOM 777 N N . ILE A 1 103 ? 11.317 -5.293 5.294 1.00 96.31 103 ILE A N 1
ATOM 778 C CA . ILE A 1 103 ? 10.135 -4.705 5.925 1.00 96.31 103 ILE A CA 1
ATOM 779 C C . ILE A 1 103 ? 8.878 -5.467 5.515 1.00 96.31 103 ILE A C 1
ATOM 781 O O . ILE A 1 103 ? 8.827 -6.035 4.425 1.00 96.31 103 ILE A O 1
ATOM 785 N N . THR A 1 104 ? 7.850 -5.443 6.359 1.00 97.44 104 THR A N 1
ATOM 786 C CA . THR A 1 104 ? 6.499 -5.860 5.967 1.00 97.44 104 THR A CA 1
ATOM 787 C C . THR A 1 104 ? 5.831 -4.724 5.196 1.00 97.44 104 THR A C 1
ATOM 789 O O . THR A 1 104 ? 5.827 -3.577 5.652 1.00 97.44 104 THR A O 1
ATOM 792 N N . ALA A 1 105 ? 5.276 -5.038 4.030 1.00 98.06 105 ALA A N 1
ATOM 793 C CA . ALA A 1 105 ? 4.627 -4.086 3.143 1.00 98.06 105 ALA A CA 1
ATOM 794 C C . ALA A 1 105 ? 3.286 -4.624 2.632 1.00 98.06 105 ALA A C 1
ATOM 796 O O . ALA A 1 105 ? 3.092 -5.830 2.462 1.00 98.06 105 ALA A O 1
ATOM 797 N N . LEU A 1 106 ? 2.375 -3.693 2.364 1.00 98.50 106 LEU A N 1
ATOM 798 C CA . LEU A 1 106 ? 1.151 -3.939 1.619 1.00 98.50 106 LEU A CA 1
ATOM 799 C C . LEU A 1 106 ? 1.484 -3.930 0.122 1.00 98.50 106 LEU A C 1
ATOM 801 O O . LEU A 1 106 ? 1.988 -2.941 -0.396 1.00 98.50 106 LEU A O 1
ATOM 805 N N . PHE A 1 107 ? 1.192 -5.012 -0.581 1.00 98.25 107 PHE A N 1
ATOM 806 C CA . PHE A 1 107 ? 1.280 -5.094 -2.034 1.00 98.25 107 PHE A CA 1
ATOM 807 C C . PHE A 1 107 ? -0.105 -4.852 -2.612 1.00 98.2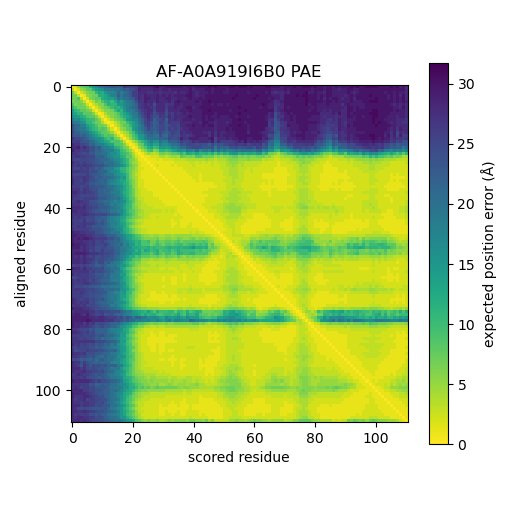5 107 PHE A C 1
ATOM 809 O O . PHE A 1 107 ? -1.044 -5.572 -2.278 1.00 98.25 107 PHE A O 1
ATOM 816 N N . VAL A 1 108 ? -0.226 -3.846 -3.469 1.00 97.94 108 VAL A N 1
ATOM 817 C CA . VAL A 1 108 ? -1.490 -3.435 -4.088 1.00 97.94 108 VAL A CA 1
ATOM 818 C C . VAL A 1 108 ? -1.351 -3.587 -5.590 1.00 97.94 108 VAL A C 1
ATOM 820 O O . VAL A 1 108 ? -0.330 -3.189 -6.149 1.00 97.94 108 VAL A O 1
ATOM 823 N N . TYR A 1 109 ? -2.348 -4.190 -6.225 1.00 96.94 109 TYR A N 1
ATOM 824 C CA . TYR A 1 109 ? -2.386 -4.434 -7.662 1.00 96.94 109 TYR A CA 1
ATOM 825 C C . TYR A 1 109 ? -3.604 -3.712 -8.238 1.00 96.94 109 TYR A C 1
ATOM 827 O O . TYR A 1 109 ? -4.727 -3.982 -7.808 1.00 96.94 109 TYR A O 1
ATOM 835 N N . LEU A 1 110 ? -3.365 -2.772 -9.153 1.00 95.56 110 LEU A N 1
ATOM 836 C CA . LEU A 1 110 ? -4.383 -1.913 -9.760 1.00 95.56 110 LEU A CA 1
ATOM 837 C C . LEU A 1 110 ? -4.468 -2.152 -11.274 1.00 95.56 110 LEU A C 1
ATOM 839 O O . LEU A 1 110 ? -3.425 -2.293 -11.923 1.00 95.56 110 LEU A O 1
ATOM 843 N N . GLU A 1 111 ? -5.688 -2.140 -11.816 1.00 90.81 111 GLU A N 1
ATOM 844 C CA . GLU A 1 111 ? -6.002 -2.251 -13.256 1.00 90.81 111 GLU A CA 1
ATOM 845 C C . GLU A 1 111 ? -6.440 -0.916 -13.874 1.00 90.81 111 GLU A C 1
ATOM 847 O O . GLU A 1 111 ? -7.200 -0.144 -13.250 1.00 90.81 111 GLU A O 1
#

Solvent-accessible surface area (backbone atoms only — not comparable to full-atom values): 6692 Å² total; per-residue (Å²): 142,87,78,88,77,88,79,81,74,73,72,78,68,74,78,74,68,78,68,72,78,71,79,70,51,69,10,42,53,46,36,52,54,49,50,53,51,32,63,74,69,69,48,55,29,33,27,50,33,39,44,60,90,95,44,77,48,70,51,71,70,37,58,58,47,79,59,72,36,25,45,37,30,82,44,96,81,84,54,68,45,75,45,63,32,72,32,52,74,49,72,48,80,47,79,45,71,57,90,94,43,80,40,63,25,38,38,38,35,34,91

Mean predicted aligned error: 10.17 Å

Radius of gyration: 22.78 Å; Cα contacts (8 Å, |Δi|>4): 170; chains: 1; bounding box: 80×28×59 Å

Nearest PDB structures (foldseek):
  6u9j-assembly1_A  TM=4.447E-01  e=1.319E-01  Escherichia coli O157:H7
  2ovi-assembly1_D  TM=4.038E-01  e=1.671E-01  Escherichia coli O157:H7
  2ph0-assembly1_A  TM=4.214E-01  e=5.135E-01  Pectobacterium carotovorum
  5d1u-assembly1_A  TM=2.695E-01  e=1.578E+00  Bacillus anthraci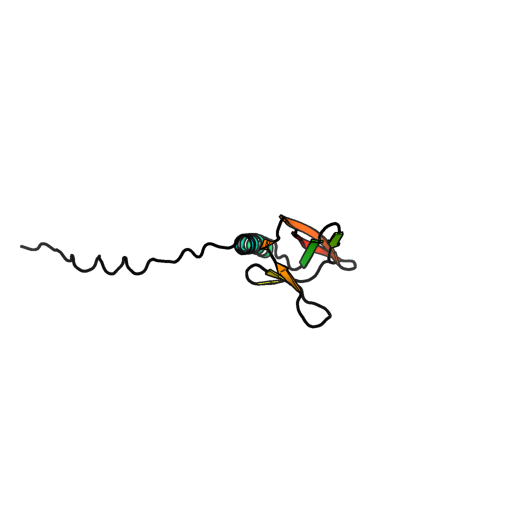s
  6zxl-assembly1_J  TM=2.284E-01  e=8.238E-01  Bacillus anthracis

Sequence (111 aa):
MKKVMLFYFVISALVFSCSKETVKTPGQVAADQISSVVSKESITYVVINELVGSYSSSTAPQKFTLSGEFIVTPSNTSSPVYYDLDRLDRFAVGTATLGQTTITALFVYLE

pLDDT: mean 84.8, std 19.01, range [40.66, 98.5]